Protein AF-A0A9X2S8E6-F1 (afdb_monomer_lite)

Structure (mmCIF, N/CA/C/O backbone):
data_AF-A0A9X2S8E6-F1
#
_entry.id   AF-A0A9X2S8E6-F1
#
loop_
_atom_site.group_PDB
_atom_site.id
_atom_site.type_symbol
_atom_site.label_atom_id
_atom_site.label_alt_id
_atom_site.label_comp_id
_atom_site.label_asym_id
_atom_site.label_entity_id
_atom_site.label_seq_id
_atom_site.pdbx_PDB_ins_code
_atom_site.Cartn_x
_atom_site.Cartn_y
_atom_site.Cartn_z
_atom_site.occupancy
_atom_site.B_iso_or_equiv
_atom_site.auth_seq_id
_atom_site.auth_comp_id
_atom_site.auth_asym_id
_atom_site.auth_atom_id
_atom_site.pdbx_PDB_model_num
ATOM 1 N N . MET A 1 1 ? -18.326 10.202 12.310 1.00 41.25 1 MET A N 1
ATOM 2 C CA . MET A 1 1 ? -17.413 9.154 11.797 1.00 41.25 1 MET A CA 1
ATOM 3 C C . MET A 1 1 ? -17.031 9.477 10.352 1.00 41.25 1 MET A C 1
ATOM 5 O O . MET A 1 1 ? -17.840 9.263 9.467 1.00 41.25 1 MET A O 1
ATOM 9 N N . ARG A 1 2 ? -15.833 10.020 10.098 1.00 49.34 2 ARG A N 1
ATOM 10 C CA . ARG A 1 2 ? -15.216 10.091 8.755 1.00 49.34 2 ARG A CA 1
ATOM 11 C C . ARG A 1 2 ? -14.027 9.128 8.787 1.00 49.34 2 ARG A C 1
ATOM 13 O O . ARG A 1 2 ? -13.119 9.392 9.567 1.00 49.34 2 ARG A O 1
ATOM 20 N N . SER A 1 3 ? -14.052 7.975 8.104 1.00 53.53 3 SER A N 1
ATOM 21 C CA . SER A 1 3 ? -12.963 6.986 8.310 1.00 53.53 3 SER A CA 1
ATOM 22 C C . SER A 1 3 ? -12.669 5.969 7.197 1.00 53.53 3 SER A C 1
ATOM 24 O O . SER A 1 3 ? -11.592 5.378 7.221 1.00 53.53 3 SER A O 1
ATOM 26 N N . GLU A 1 4 ? -13.528 5.752 6.199 1.00 44.41 4 GLU A N 1
ATOM 27 C CA . GLU A 1 4 ? -13.246 4.712 5.182 1.00 44.41 4 GLU A CA 1
ATOM 28 C C . GLU A 1 4 ? -13.172 5.239 3.747 1.00 44.41 4 GLU A C 1
ATOM 30 O O . GLU A 1 4 ? -12.285 4.838 2.996 1.00 44.41 4 GLU A O 1
ATOM 35 N N . VAL A 1 5 ? -14.006 6.219 3.398 1.00 50.25 5 VAL A N 1
ATOM 36 C CA . VAL A 1 5 ? -14.097 6.759 2.031 1.00 50.25 5 VAL A CA 1
ATOM 37 C C . VAL A 1 5 ? -12.825 7.519 1.611 1.00 50.25 5 VAL A C 1
ATOM 39 O O . VAL A 1 5 ? -12.321 7.315 0.513 1.00 50.25 5 VAL A O 1
ATOM 42 N N . GLU A 1 6 ? -12.203 8.297 2.506 1.00 47.12 6 GLU A N 1
ATOM 43 C CA . GLU A 1 6 ? -10.955 9.030 2.195 1.00 47.12 6 GLU A CA 1
ATOM 44 C C . GLU A 1 6 ? -9.722 8.122 2.027 1.00 47.12 6 GLU A C 1
ATOM 46 O O . GLU A 1 6 ? -8.692 8.537 1.493 1.00 47.12 6 GLU A O 1
ATOM 51 N N . LEU A 1 7 ? -9.777 6.888 2.535 1.00 43.56 7 LEU A N 1
ATOM 52 C CA . LEU A 1 7 ? -8.685 5.924 2.398 1.00 43.56 7 LEU A CA 1
ATOM 53 C C . LEU A 1 7 ? -8.719 5.219 1.042 1.00 43.56 7 LEU A C 1
ATOM 55 O O . LEU A 1 7 ? -7.647 4.951 0.501 1.00 43.56 7 LEU A O 1
ATOM 59 N N . ASN A 1 8 ? -9.917 4.952 0.518 1.00 41.69 8 ASN A N 1
ATOM 60 C CA . ASN A 1 8 ? -10.104 4.314 -0.784 1.00 41.69 8 ASN A CA 1
ATOM 61 C C . ASN A 1 8 ? -9.867 5.301 -1.935 1.00 41.69 8 ASN A C 1
ATOM 63 O O . ASN A 1 8 ? -9.118 4.969 -2.844 1.00 41.69 8 ASN A O 1
ATOM 67 N N . ASN A 1 9 ? -10.325 6.554 -1.817 1.00 44.09 9 ASN A N 1
ATOM 68 C CA . ASN A 1 9 ? -10.090 7.570 -2.855 1.00 44.09 9 ASN A CA 1
ATOM 69 C C . ASN A 1 9 ? -8.601 7.907 -3.083 1.00 44.09 9 ASN A C 1
ATOM 71 O O . ASN A 1 9 ? -8.249 8.456 -4.115 1.00 44.09 9 ASN A O 1
ATOM 75 N N . PHE A 1 10 ? -7.698 7.582 -2.148 1.00 44.16 10 PHE A N 1
ATOM 76 C CA . PHE A 1 10 ? -6.257 7.817 -2.337 1.00 44.16 10 PHE A CA 1
ATOM 77 C C . PHE A 1 10 ? -5.567 6.746 -3.200 1.00 44.16 10 PHE A C 1
ATOM 79 O O . PHE A 1 10 ? -4.380 6.885 -3.495 1.00 44.16 10 PHE A O 1
ATOM 86 N N . LEU A 1 11 ? -6.256 5.642 -3.500 1.00 42.47 11 LEU A N 1
ATOM 87 C CA . LEU A 1 11 ? -5.742 4.542 -4.318 1.00 42.47 11 LEU A CA 1
ATOM 88 C C . LEU A 1 11 ? -6.302 4.556 -5.746 1.00 42.47 11 LEU A C 1
ATOM 90 O O . LEU A 1 11 ? -5.642 3.988 -6.606 1.00 42.47 11 LEU A O 1
ATOM 94 N N . ASP A 1 12 ? -7.438 5.219 -5.984 1.00 43.78 12 ASP A N 1
ATOM 95 C CA . ASP A 1 12 ? -8.078 5.283 -7.308 1.00 43.78 12 ASP A CA 1
ATOM 96 C C . ASP A 1 12 ? -7.514 6.400 -8.212 1.00 43.78 12 ASP A C 1
ATOM 98 O O . ASP A 1 12 ? -7.559 6.277 -9.428 1.00 43.78 12 ASP A O 1
ATOM 102 N N . ASP A 1 13 ? -6.906 7.460 -7.659 1.00 40.28 13 ASP A N 1
ATOM 103 C CA . ASP A 1 13 ? -6.322 8.554 -8.471 1.00 40.28 13 ASP A CA 1
ATOM 104 C C . ASP A 1 13 ? -4.956 8.215 -9.110 1.00 40.28 13 ASP A C 1
ATOM 106 O O . ASP A 1 13 ? -4.414 8.993 -9.895 1.00 40.28 13 ASP A O 1
ATOM 110 N N . GLU A 1 14 ? -4.364 7.065 -8.784 1.00 47.69 14 GLU A N 1
ATOM 111 C CA . GLU A 1 14 ? -3.187 6.548 -9.489 1.00 47.69 14 GLU A CA 1
ATOM 112 C C . GLU A 1 14 ? -3.518 5.159 -10.045 1.00 47.69 14 GLU A C 1
ATOM 114 O O . GLU A 1 14 ? -2.951 4.157 -9.599 1.00 47.69 14 GLU A O 1
ATOM 119 N N . ASP A 1 15 ? -4.408 5.111 -11.045 1.00 44.09 15 ASP A N 1
ATOM 120 C CA . ASP A 1 15 ? -4.418 4.064 -12.076 1.00 44.09 15 ASP A CA 1
ATOM 121 C C . ASP A 1 15 ? -3.038 4.064 -12.753 1.00 44.09 15 ASP A C 1
ATOM 123 O O . ASP A 1 15 ? -2.750 4.720 -13.756 1.00 44.09 15 ASP A O 1
ATOM 127 N N . PHE A 1 16 ? -2.102 3.421 -12.064 1.00 48.84 16 PHE A N 1
ATOM 128 C CA . PHE A 1 16 ? 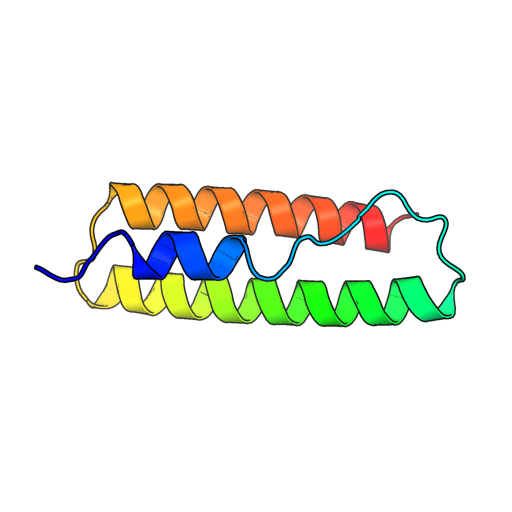-0.714 3.314 -12.445 1.00 48.84 16 PHE A CA 1
ATOM 129 C C . PHE A 1 16 ? -0.627 2.137 -13.400 1.00 48.84 16 PHE A C 1
ATOM 131 O O . PHE A 1 16 ? -0.508 0.985 -12.980 1.00 48.84 16 PHE A O 1
ATOM 138 N N . ASP A 1 17 ? -0.730 2.456 -14.681 1.00 46.22 17 ASP A N 1
ATOM 139 C CA . ASP A 1 17 ? -0.629 1.510 -15.778 1.00 46.22 17 ASP A CA 1
ATOM 140 C C . ASP A 1 17 ? 0.793 0.914 -15.821 1.00 46.22 17 ASP A C 1
ATOM 142 O O . ASP A 1 17 ? 1.761 1.537 -16.274 1.00 46.22 17 ASP A O 1
ATOM 146 N N . TRP A 1 18 ? 0.945 -0.262 -15.206 1.00 51.50 18 TRP A N 1
ATOM 147 C CA . TRP A 1 18 ? 2.221 -0.965 -15.019 1.00 51.50 18 TRP A CA 1
ATOM 148 C C . TRP A 1 18 ? 2.681 -1.715 -16.277 1.00 51.50 18 TRP A C 1
ATOM 150 O O . TRP A 1 18 ? 3.830 -2.154 -16.305 1.00 51.50 18 TRP A O 1
ATOM 160 N N . GLU A 1 19 ? 1.816 -1.879 -17.282 1.00 50.22 19 GLU A N 1
ATOM 161 C CA . GLU A 1 19 ? 2.051 -2.772 -18.427 1.00 50.22 19 GLU A CA 1
ATOM 162 C C . GLU A 1 19 ? 2.789 -2.129 -19.608 1.00 50.22 19 GLU A C 1
ATOM 164 O O . GLU A 1 19 ? 3.110 -2.822 -20.569 1.00 50.22 19 GLU A O 1
ATOM 169 N N . ASN A 1 20 ? 3.134 -0.841 -19.548 1.00 50.09 20 ASN A N 1
ATOM 170 C CA . ASN A 1 20 ? 3.838 -0.202 -20.660 1.00 50.09 20 ASN A CA 1
ATOM 171 C C . ASN A 1 20 ? 5.349 -0.502 -20.653 1.00 50.09 20 ASN A C 1
ATOM 173 O O . ASN A 1 20 ? 6.032 -0.455 -19.633 1.00 50.09 20 ASN A O 1
ATOM 177 N N . GLU A 1 21 ? 5.883 -0.822 -21.825 1.00 47.75 21 GLU A N 1
ATOM 178 C CA . GLU A 1 21 ? 7.280 -1.171 -22.075 1.00 47.75 21 GLU A CA 1
ATOM 179 C C . GLU A 1 21 ? 8.165 0.092 -21.960 1.00 47.75 21 GLU A C 1
ATOM 181 O O . GLU A 1 21 ? 8.215 0.933 -22.855 1.00 47.75 21 GLU A O 1
ATOM 186 N N . PHE A 1 22 ? 8.806 0.300 -20.803 1.00 54.53 22 PHE A N 1
ATOM 187 C CA . PHE A 1 22 ? 9.472 1.572 -20.481 1.00 54.53 22 PHE A CA 1
ATOM 188 C C . PHE A 1 22 ? 10.915 1.672 -20.996 1.00 54.53 22 PHE A C 1
ATOM 190 O O . PHE A 1 22 ? 11.754 0.801 -20.760 1.00 54.53 22 PHE A O 1
ATOM 197 N N . THR A 1 23 ? 11.265 2.836 -21.550 1.00 60.09 23 THR A N 1
ATOM 198 C CA . THR A 1 23 ? 12.665 3.215 -21.803 1.00 60.09 23 THR A CA 1
ATOM 199 C C . THR A 1 23 ? 13.447 3.362 -20.483 1.00 60.09 23 THR A C 1
ATOM 201 O O . THR A 1 23 ? 12.898 3.728 -19.436 1.00 60.09 23 THR A O 1
ATOM 204 N N . GLY A 1 24 ? 14.771 3.139 -20.489 1.00 59.81 24 GLY A N 1
ATOM 205 C CA . GLY A 1 24 ? 15.599 3.137 -19.263 1.00 59.81 24 GLY A CA 1
ATOM 206 C C . GLY A 1 24 ? 15.520 4.416 -18.398 1.00 59.81 24 GLY A C 1
ATOM 207 O O . GLY A 1 24 ? 15.765 4.375 -17.186 1.00 59.81 24 GLY A O 1
ATOM 208 N N . GLY A 1 25 ? 15.131 5.557 -18.981 1.00 66.50 25 GLY A N 1
ATOM 209 C CA . GLY A 1 25 ? 14.899 6.819 -18.267 1.00 66.50 25 GLY A CA 1
ATOM 210 C C . GLY A 1 25 ? 13.555 6.899 -17.526 1.00 66.50 25 GLY A C 1
ATOM 211 O O . GLY A 1 25 ? 13.460 7.541 -16.473 1.00 66.50 25 GLY A O 1
ATOM 212 N N . GLU A 1 26 ? 12.512 6.244 -18.028 1.00 72.94 26 GLU A N 1
ATOM 213 C CA . GLU A 1 26 ? 11.180 6.203 -17.410 1.00 72.94 26 GLU A CA 1
ATOM 214 C C . GLU A 1 26 ? 11.154 5.262 -16.212 1.00 72.94 26 GLU A C 1
ATOM 216 O O . GLU A 1 26 ? 10.677 5.647 -15.140 1.00 72.94 26 GLU A O 1
ATOM 221 N N . ARG A 1 27 ? 11.835 4.117 -16.324 1.00 72.81 27 ARG A N 1
ATOM 222 C CA . ARG A 1 27 ? 12.038 3.171 -15.221 1.00 72.81 27 ARG A CA 1
ATOM 223 C C . ARG A 1 27 ? 12.653 3.845 -13.991 1.00 72.81 27 ARG A C 1
ATOM 225 O O . ARG A 1 27 ? 12.120 3.764 -12.884 1.00 72.81 27 ARG A O 1
ATOM 232 N N . ARG A 1 28 ? 13.720 4.637 -14.169 1.00 79.44 28 ARG A N 1
ATOM 233 C CA . ARG A 1 28 ? 14.337 5.407 -13.065 1.00 79.44 28 ARG A CA 1
ATOM 234 C C . ARG A 1 28 ? 13.366 6.407 -12.432 1.00 79.44 28 ARG A C 1
ATOM 236 O O . ARG A 1 28 ? 13.401 6.611 -11.214 1.00 79.44 28 ARG A O 1
ATOM 243 N N . ARG A 1 29 ? 12.507 7.054 -13.227 1.00 82.00 29 ARG A N 1
ATOM 244 C CA . ARG A 1 29 ? 11.489 7.992 -12.724 1.00 82.00 29 ARG A CA 1
ATOM 245 C C . ARG A 1 29 ? 10.413 7.266 -11.917 1.00 82.00 29 ARG A C 1
ATOM 247 O O . ARG A 1 29 ? 10.057 7.744 -10.838 1.00 82.00 29 ARG A O 1
ATOM 254 N N . GLN A 1 30 ? 9.971 6.097 -12.364 1.00 78.88 30 GLN A N 1
ATOM 255 C CA . GLN A 1 30 ? 8.999 5.272 -11.651 1.00 78.88 30 GLN A CA 1
ATOM 256 C C . GLN A 1 30 ? 9.546 4.716 -10.339 1.00 78.88 30 GLN A C 1
ATOM 258 O O . GLN A 1 30 ? 8.907 4.888 -9.304 1.00 78.88 30 GLN A O 1
ATOM 263 N N . ILE A 1 31 ? 10.768 4.174 -10.328 1.00 86.38 31 ILE A N 1
ATOM 264 C CA . ILE A 1 31 ? 11.445 3.721 -9.099 1.00 86.38 31 ILE A CA 1
ATOM 265 C C . ILE A 1 31 ? 11.475 4.855 -8.064 1.00 86.38 31 ILE A C 1
ATOM 267 O O . ILE A 1 31 ? 11.164 4.657 -6.886 1.00 86.38 31 ILE A O 1
ATOM 271 N N . ARG A 1 32 ? 11.790 6.090 -8.485 1.00 86.69 32 ARG A N 1
ATOM 272 C CA . ARG A 1 32 ? 11.757 7.258 -7.588 1.00 86.69 32 ARG A CA 1
ATOM 273 C C . ARG A 1 32 ? 10.350 7.557 -7.069 1.00 86.69 32 ARG A C 1
ATOM 275 O O . ARG A 1 32 ? 10.219 7.844 -5.875 1.00 86.69 32 ARG A O 1
ATOM 282 N N . ARG A 1 33 ? 9.322 7.520 -7.925 1.00 85.75 33 ARG A N 1
ATOM 283 C CA . ARG A 1 33 ? 7.914 7.726 -7.529 1.00 85.75 33 ARG A CA 1
ATOM 284 C C . ARG A 1 33 ? 7.472 6.658 -6.526 1.00 85.75 33 ARG A C 1
ATOM 286 O O . ARG A 1 33 ? 7.043 7.004 -5.426 1.00 85.75 33 ARG A O 1
ATOM 293 N N . LEU A 1 34 ? 7.740 5.388 -6.816 1.00 86.56 34 LEU A N 1
ATOM 294 C CA . LEU A 1 34 ? 7.434 4.254 -5.948 1.00 86.56 34 LEU A CA 1
ATOM 295 C C . LEU A 1 34 ? 8.140 4.361 -4.585 1.00 86.56 34 LEU A C 1
ATOM 297 O O . LEU A 1 34 ? 7.508 4.236 -3.534 1.00 86.56 34 LEU A O 1
ATOM 301 N N . ARG A 1 35 ? 9.433 4.718 -4.561 1.00 87.38 35 ARG A N 1
ATOM 302 C CA . ARG A 1 35 ? 10.177 4.996 -3.314 1.00 87.38 35 ARG A CA 1
ATOM 303 C C . ARG A 1 35 ? 9.569 6.146 -2.504 1.00 87.38 35 ARG A C 1
ATOM 305 O O . ARG A 1 35 ? 9.680 6.160 -1.274 1.00 87.38 35 ARG A O 1
ATOM 312 N N . ARG A 1 36 ? 8.981 7.157 -3.151 1.00 88.00 36 ARG A N 1
ATOM 313 C CA . ARG A 1 36 ? 8.288 8.263 -2.462 1.00 88.00 36 ARG A CA 1
ATOM 314 C C . ARG A 1 36 ? 6.952 7.797 -1.890 1.00 88.00 36 ARG A C 1
ATOM 316 O O . ARG A 1 36 ? 6.682 8.088 -0.724 1.00 88.00 36 ARG A O 1
ATOM 323 N N . LEU A 1 37 ? 6.175 7.035 -2.657 1.00 88.75 37 LEU A N 1
ATOM 324 C CA . LEU A 1 37 ? 4.905 6.461 -2.217 1.00 88.75 37 LEU A CA 1
ATOM 325 C C . LEU A 1 37 ? 5.100 5.562 -0.991 1.00 88.75 37 LEU A C 1
ATOM 327 O O . LEU A 1 37 ? 4.486 5.792 0.049 1.00 88.75 37 LEU A O 1
ATOM 331 N N . ILE A 1 38 ? 6.049 4.624 -1.049 1.00 87.25 38 ILE A N 1
ATOM 332 C CA . ILE A 1 38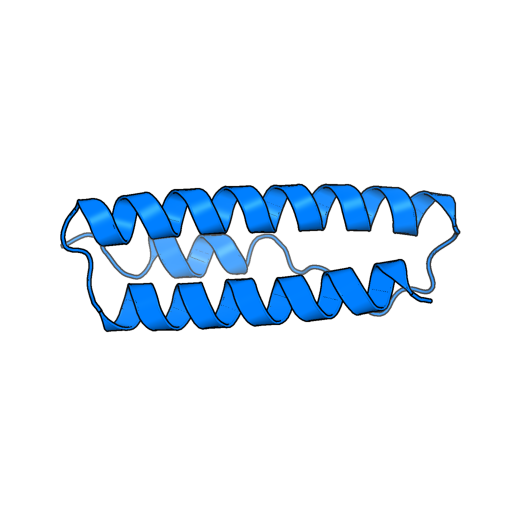 ? 6.383 3.737 0.076 1.00 87.25 38 ILE A CA 1
ATOM 333 C C . ILE A 1 38 ? 6.736 4.547 1.330 1.00 87.25 38 ILE A C 1
ATOM 335 O O . ILE A 1 38 ? 6.221 4.273 2.415 1.00 87.25 38 ILE A O 1
ATOM 339 N N . ARG A 1 39 ? 7.564 5.594 1.201 1.00 91.31 39 ARG A N 1
ATOM 340 C CA . ARG A 1 39 ? 7.915 6.471 2.332 1.00 91.31 39 ARG A CA 1
ATOM 341 C C . ARG A 1 39 ? 6.696 7.179 2.924 1.00 91.31 39 ARG A C 1
ATOM 343 O O . ARG A 1 39 ? 6.585 7.260 4.150 1.00 91.31 39 ARG A O 1
ATOM 350 N N . ARG A 1 40 ? 5.777 7.674 2.089 1.00 90.94 40 ARG A N 1
ATOM 351 C CA . ARG A 1 40 ? 4.518 8.292 2.542 1.00 90.94 40 ARG A CA 1
ATOM 352 C C . ARG A 1 40 ? 3.654 7.285 3.303 1.00 90.94 40 ARG A C 1
ATOM 354 O O . ARG A 1 40 ? 3.210 7.587 4.411 1.00 90.94 40 ARG A O 1
ATOM 361 N N . LEU A 1 41 ? 3.499 6.074 2.774 1.00 88.12 41 LEU A N 1
ATOM 362 C CA . LEU A 1 41 ? 2.716 5.011 3.406 1.00 88.12 41 LEU A CA 1
ATOM 363 C C . LEU A 1 41 ? 3.321 4.560 4.742 1.00 88.12 41 LEU A C 1
ATOM 365 O O . LEU A 1 41 ? 2.587 4.392 5.711 1.00 88.12 41 LEU A O 1
ATOM 369 N N . ILE A 1 42 ? 4.649 4.446 4.847 1.00 89.75 42 ILE A N 1
ATOM 370 C CA . ILE A 1 42 ? 5.329 4.140 6.119 1.00 89.75 42 ILE A CA 1
ATOM 371 C C . ILE A 1 42 ? 5.062 5.234 7.159 1.00 89.75 42 ILE A C 1
ATOM 373 O O . ILE A 1 42 ? 4.784 4.927 8.318 1.00 89.75 42 ILE A O 1
ATOM 377 N N . ARG A 1 43 ? 5.115 6.515 6.773 1.00 91.06 43 ARG A N 1
ATOM 378 C CA . ARG A 1 43 ? 4.792 7.622 7.690 1.00 91.06 43 ARG A CA 1
ATOM 379 C C . ARG A 1 43 ? 3.336 7.562 8.145 1.00 91.06 43 ARG A C 1
ATOM 381 O O . ARG A 1 43 ? 3.077 7.715 9.337 1.00 91.06 43 ARG A O 1
ATOM 388 N N . ARG A 1 44 ? 2.403 7.294 7.225 1.00 89.06 44 ARG A N 1
ATOM 389 C CA . ARG A 1 44 ? 0.980 7.103 7.545 1.00 89.06 44 ARG A CA 1
ATOM 390 C C . ARG A 1 44 ? 0.785 5.935 8.510 1.00 89.06 44 ARG A C 1
ATOM 392 O O . ARG A 1 44 ? 0.074 6.084 9.495 1.00 89.06 44 ARG A O 1
ATOM 399 N N . LEU A 1 45 ? 1.487 4.824 8.291 1.00 89.06 45 LEU A N 1
ATOM 400 C CA . LEU A 1 45 ? 1.459 3.659 9.171 1.00 89.06 45 LEU A CA 1
ATOM 401 C C . LEU A 1 45 ? 1.959 3.996 10.578 1.00 89.06 45 LEU A C 1
ATOM 403 O O . LEU A 1 45 ? 1.311 3.629 11.551 1.00 89.06 45 LEU A O 1
ATOM 407 N N . ARG A 1 46 ? 3.074 4.727 10.700 1.00 89.38 46 ARG A N 1
ATOM 408 C CA . ARG A 1 46 ? 3.585 5.167 12.010 1.00 89.38 46 ARG A CA 1
ATOM 409 C C . ARG A 1 46 ? 2.583 6.054 12.743 1.00 89.38 46 ARG A C 1
ATOM 411 O O . ARG A 1 46 ? 2.405 5.877 13.941 1.00 89.38 46 ARG A O 1
ATOM 418 N N . ARG A 1 47 ? 1.929 6.984 12.038 1.00 90.19 47 ARG A N 1
ATOM 419 C CA . ARG A 1 47 ? 0.882 7.842 12.621 1.00 90.19 47 ARG A CA 1
ATOM 420 C C . ARG A 1 47 ? -0.325 7.025 13.072 1.00 90.19 47 ARG A C 1
ATOM 422 O O . ARG A 1 47 ? -0.788 7.222 14.184 1.00 90.19 47 ARG A O 1
ATOM 429 N N . LEU A 1 48 ? -0.778 6.078 12.249 1.00 88.75 48 LEU A N 1
ATOM 430 C CA . LEU A 1 48 ? -1.867 5.169 12.609 1.00 88.75 48 LEU A CA 1
ATOM 431 C C . LEU A 1 48 ? -1.533 4.363 13.863 1.00 88.75 48 LEU A C 1
ATOM 433 O O . LEU A 1 48 ? -2.338 4.331 14.777 1.00 88.75 48 LEU A O 1
ATOM 437 N N . ILE A 1 49 ? -0.340 3.769 13.942 1.00 85.12 49 ILE A N 1
ATOM 438 C CA . ILE A 1 49 ? 0.085 3.014 15.130 1.00 85.12 49 ILE A CA 1
ATOM 439 C C . ILE A 1 49 ? 0.139 3.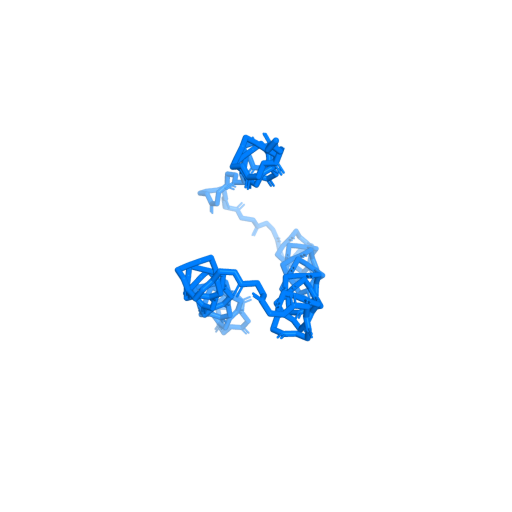925 16.362 1.00 85.12 49 ILE A C 1
ATOM 441 O O . ILE A 1 49 ? -0.382 3.565 17.411 1.00 85.12 49 ILE A O 1
ATOM 445 N N . ARG A 1 50 ? 0.738 5.114 16.230 1.00 90.56 50 ARG A N 1
ATOM 446 C CA . ARG A 1 50 ? 0.890 6.065 17.339 1.00 90.56 50 ARG A CA 1
ATOM 447 C C . ARG A 1 50 ? -0.451 6.554 17.887 1.00 90.56 50 ARG A C 1
ATOM 449 O O . ARG A 1 50 ? -0.572 6.731 19.088 1.00 90.56 50 ARG A O 1
AT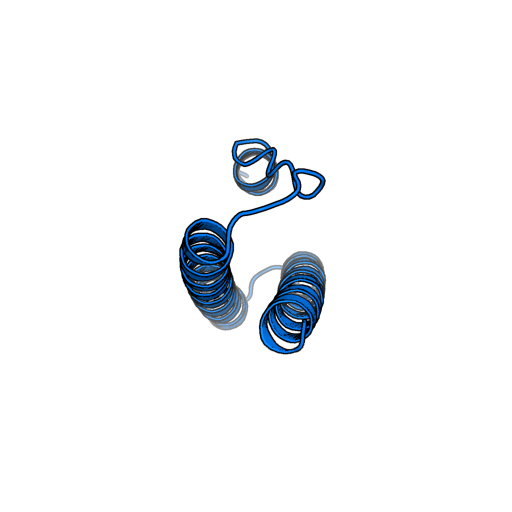OM 456 N N . ASN A 1 51 ? -1.439 6.751 17.020 1.00 91.00 51 ASN A N 1
ATOM 457 C CA . ASN A 1 51 ? -2.750 7.273 17.399 1.00 91.00 51 ASN A CA 1
ATOM 458 C C . ASN A 1 51 ? -3.741 6.167 17.812 1.00 91.00 51 ASN A C 1
ATOM 460 O O . ASN A 1 51 ? -4.936 6.433 17.881 1.00 91.00 51 ASN A O 1
ATOM 464 N N . GLY A 1 52 ? -3.285 4.923 18.013 1.00 88.50 52 GLY A N 1
ATOM 465 C CA . GLY A 1 52 ? -4.178 3.805 18.343 1.00 88.50 52 GLY A CA 1
ATOM 466 C C . GLY A 1 52 ? -5.147 3.438 17.212 1.00 88.50 52 GLY A C 1
ATOM 467 O O . GLY A 1 52 ? -6.261 2.988 17.460 1.00 88.50 52 GLY A O 1
ATOM 468 N N . GLY A 1 53 ? -4.747 3.665 15.959 1.00 83.81 53 GLY A N 1
ATOM 469 C CA . GLY A 1 53 ? -5.560 3.407 14.775 1.00 83.81 53 GLY A CA 1
ATOM 470 C C . GLY A 1 53 ? -5.979 1.943 14.637 1.00 83.81 53 GLY A C 1
ATOM 471 O O . GLY A 1 53 ? -5.361 1.031 15.186 1.00 83.81 53 GLY A O 1
ATOM 472 N N . ASN A 1 54 ? -7.032 1.710 13.853 1.00 91.31 54 ASN A N 1
ATOM 473 C CA . ASN A 1 54 ? -7.664 0.400 13.750 1.00 91.31 54 ASN A CA 1
ATOM 474 C C . ASN A 1 54 ? -6.656 -0.702 13.320 1.00 91.31 54 ASN A C 1
ATOM 476 O O . ASN A 1 54 ? -5.997 -0.564 12.278 1.00 91.31 54 ASN A O 1
ATOM 480 N N . PRO A 1 55 ? -6.561 -1.833 14.053 1.00 86.50 55 PRO A N 1
ATOM 481 C CA . PRO A 1 55 ? -5.639 -2.926 13.727 1.00 86.50 55 PRO A CA 1
ATOM 482 C C . PRO A 1 55 ? -5.803 -3.494 12.308 1.00 86.50 55 PRO A C 1
ATOM 484 O O . PRO A 1 55 ? -4.822 -3.898 11.676 1.00 86.50 55 PRO A O 1
ATOM 487 N N . GLY A 1 56 ? -7.027 -3.505 11.774 1.00 90.56 56 GLY A N 1
ATOM 488 C CA . GLY A 1 56 ? -7.340 -3.905 10.404 1.00 90.56 56 GLY A CA 1
ATOM 489 C C . GLY A 1 56 ? -6.750 -2.951 9.365 1.00 90.56 56 GLY A C 1
ATOM 490 O O . GLY A 1 56 ? -6.101 -3.403 8.418 1.00 90.56 56 GLY A O 1
ATOM 491 N N . GLN A 1 57 ? -6.875 -1.638 9.577 1.00 86.44 57 GLN A N 1
ATOM 492 C CA . GLN A 1 57 ? -6.272 -0.615 8.711 1.00 86.44 57 GLN A CA 1
ATOM 493 C C . GLN A 1 57 ? -4.738 -0.691 8.742 1.00 86.44 57 GLN A C 1
ATOM 495 O O . GLN A 1 57 ? -4.093 -0.700 7.692 1.00 86.44 57 GLN A O 1
ATOM 500 N N . ILE A 1 58 ? -4.147 -0.851 9.931 1.00 88.56 58 ILE A N 1
ATOM 501 C CA . ILE A 1 58 ? -2.699 -1.058 10.111 1.00 88.56 58 ILE A CA 1
ATOM 502 C C . ILE A 1 58 ? -2.235 -2.303 9.340 1.00 88.56 58 ILE A C 1
ATOM 504 O O . ILE A 1 58 ? -1.215 -2.274 8.642 1.00 88.56 58 ILE A O 1
ATOM 508 N N . ARG A 1 59 ? -2.992 -3.406 9.421 1.00 91.12 59 ARG A N 1
ATOM 509 C CA . ARG A 1 59 ? -2.680 -4.663 8.727 1.00 91.12 59 ARG A CA 1
ATOM 510 C C . ARG A 1 59 ? -2.769 -4.517 7.208 1.00 91.12 59 ARG A C 1
ATOM 512 O O . ARG A 1 59 ? -1.851 -4.968 6.518 1.00 91.12 59 ARG A O 1
ATOM 519 N N . ARG A 1 60 ? -3.826 -3.880 6.689 1.00 89.19 60 ARG A N 1
ATOM 520 C CA . ARG A 1 60 ? -3.997 -3.589 5.253 1.00 89.19 60 ARG A CA 1
ATOM 521 C C . ARG A 1 60 ? -2.843 -2.728 4.736 1.00 89.19 60 ARG A C 1
ATOM 523 O O . ARG A 1 60 ? -2.172 -3.116 3.781 1.00 89.19 60 ARG A O 1
ATOM 530 N N . LEU A 1 61 ? -2.508 -1.651 5.444 1.00 88.12 61 LEU A N 1
ATOM 531 C CA . LEU A 1 61 ? -1.416 -0.754 5.068 1.00 88.12 61 LEU A CA 1
ATOM 532 C C . LEU A 1 61 ? -0.040 -1.444 5.114 1.00 88.12 61 LEU A C 1
ATOM 534 O O . LEU A 1 61 ? 0.763 -1.287 4.193 1.00 88.12 61 LEU A O 1
ATOM 538 N N . ARG A 1 62 ? 0.225 -2.299 6.116 1.00 90.56 62 ARG A N 1
ATOM 539 C CA . ARG A 1 62 ? 1.433 -3.155 6.146 1.00 90.56 62 ARG A CA 1
ATOM 540 C C . ARG 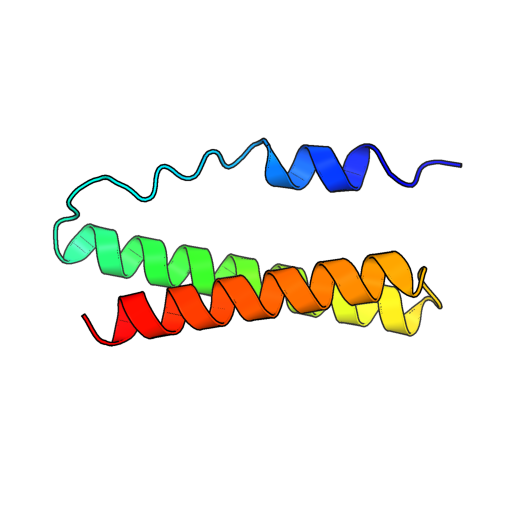A 1 62 ? 1.508 -4.122 4.966 1.00 90.56 62 ARG A C 1
ATOM 542 O O . ARG A 1 62 ? 2.614 -4.457 4.540 1.00 90.56 62 ARG A O 1
ATOM 549 N N . ARG A 1 63 ? 0.378 -4.654 4.490 1.00 91.38 63 ARG A N 1
ATOM 550 C CA . ARG A 1 63 ? 0.348 -5.548 3.318 1.00 91.38 63 ARG A CA 1
ATOM 551 C C . ARG A 1 63 ? 0.651 -4.772 2.039 1.00 91.38 63 ARG A C 1
ATOM 553 O O . ARG A 1 63 ? 1.491 -5.228 1.269 1.00 91.38 63 ARG A O 1
ATOM 560 N N . LEU A 1 64 ? 0.056 -3.593 1.868 1.00 89.69 64 LEU A N 1
ATOM 561 C CA . LEU A 1 64 ? 0.311 -2.722 0.721 1.00 89.69 64 LEU A CA 1
ATOM 562 C C . LEU A 1 64 ? 1.789 -2.322 0.631 1.00 89.69 64 LEU A C 1
ATOM 564 O O . LEU A 1 64 ? 2.423 -2.554 -0.392 1.00 89.69 64 LEU A O 1
ATOM 568 N N . ILE A 1 65 ? 2.373 -1.829 1.729 1.00 87.62 65 ILE A N 1
ATOM 569 C CA . ILE A 1 65 ? 3.799 -1.461 1.775 1.00 87.62 65 ILE A CA 1
ATOM 570 C C . ILE A 1 65 ? 4.687 -2.645 1.370 1.00 87.62 65 ILE A C 1
ATOM 572 O O . ILE A 1 65 ? 5.622 -2.475 0.593 1.00 87.62 65 ILE A O 1
ATOM 576 N N . ARG A 1 66 ? 4.384 -3.858 1.851 1.00 91.69 66 ARG A N 1
ATOM 577 C CA . ARG A 1 66 ? 5.135 -5.066 1.475 1.00 91.69 66 ARG A CA 1
ATOM 578 C C . ARG A 1 66 ? 5.007 -5.405 -0.009 1.00 91.69 66 ARG A C 1
ATOM 580 O O . ARG A 1 66 ? 6.006 -5.790 -0.606 1.00 91.69 66 ARG A O 1
ATOM 587 N N . ARG A 1 67 ? 3.816 -5.266 -0.601 1.00 89.31 67 ARG A N 1
ATOM 588 C CA . ARG A 1 67 ? 3.613 -5.470 -2.046 1.00 89.31 67 ARG A CA 1
ATOM 589 C C . ARG A 1 67 ? 4.444 -4.475 -2.857 1.00 89.31 67 ARG A C 1
ATOM 591 O O . ARG A 1 67 ? 5.215 -4.897 -3.710 1.00 89.31 67 ARG A O 1
ATOM 598 N N . LEU A 1 68 ? 4.383 -3.191 -2.510 1.00 87.62 68 LEU A N 1
ATOM 599 C CA . LEU A 1 68 ? 5.141 -2.140 -3.194 1.00 87.62 68 LEU A CA 1
ATOM 600 C C . LEU A 1 68 ? 6.659 -2.315 -3.049 1.00 87.62 68 LEU A C 1
ATOM 602 O O . LEU A 1 68 ? 7.388 -2.099 -4.007 1.00 87.62 68 LEU A O 1
ATOM 606 N N . LEU A 1 69 ? 7.151 -2.755 -1.885 1.00 88.06 69 LEU A N 1
ATOM 607 C CA . LEU A 1 69 ? 8.573 -3.067 -1.694 1.00 88.06 69 LEU A CA 1
ATOM 608 C C . LEU A 1 69 ? 9.043 -4.234 -2.573 1.00 88.06 69 LEU A C 1
ATOM 610 O O . LEU A 1 69 ? 10.172 -4.215 -3.055 1.00 88.06 69 LEU A O 1
ATOM 614 N N . ARG A 1 70 ? 8.195 -5.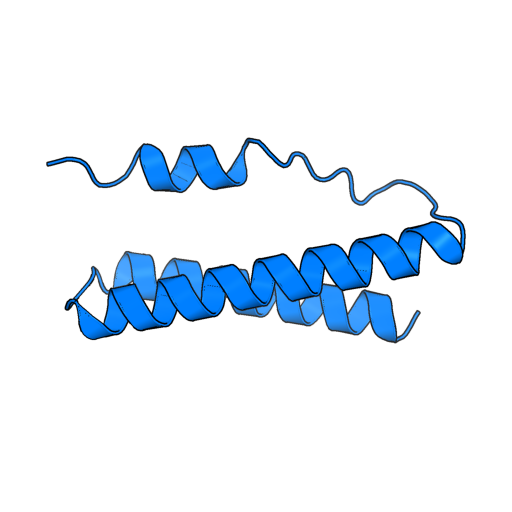247 -2.793 1.00 88.75 70 ARG A N 1
ATOM 615 C CA . ARG A 1 70 ? 8.512 -6.357 -3.706 1.00 88.75 70 ARG A CA 1
ATOM 616 C C . ARG A 1 70 ? 8.556 -5.892 -5.156 1.00 88.75 70 ARG A C 1
ATOM 618 O O . ARG A 1 70 ? 9.481 -6.272 -5.861 1.00 88.75 70 ARG A O 1
ATOM 625 N N . LEU A 1 71 ? 7.598 -5.063 -5.570 1.00 85.94 71 LEU A N 1
ATOM 626 C CA . LEU A 1 71 ? 7.596 -4.458 -6.905 1.00 85.94 71 LEU A CA 1
ATOM 627 C C . LEU A 1 71 ? 8.841 -3.600 -7.116 1.00 85.94 71 LEU A C 1
ATOM 629 O O . LEU A 1 71 ? 9.542 -3.785 -8.099 1.00 85.94 71 LEU A O 1
ATOM 633 N N . LEU A 1 72 ? 9.180 -2.750 -6.143 1.00 86.88 72 LEU A N 1
ATOM 634 C CA . LEU A 1 72 ? 10.391 -1.936 -6.191 1.00 86.88 72 LEU A CA 1
ATOM 635 C C . LEU A 1 72 ? 11.640 -2.800 -6.367 1.00 86.88 72 LEU A C 1
ATOM 637 O O . LEU A 1 72 ? 12.481 -2.481 -7.193 1.00 86.88 72 LEU A O 1
ATOM 641 N N . ARG A 1 73 ? 11.742 -3.904 -5.619 1.00 86.38 73 ARG A N 1
ATOM 642 C CA . ARG A 1 73 ? 12.873 -4.825 -5.741 1.00 86.38 73 ARG A CA 1
ATOM 643 C C . ARG A 1 73 ? 12.924 -5.485 -7.123 1.00 86.38 73 ARG A C 1
ATOM 645 O O . ARG A 1 73 ? 14.018 -5.666 -7.629 1.00 86.38 73 ARG A O 1
ATOM 652 N N . ARG A 1 74 ? 11.795 -5.837 -7.744 1.00 85.00 74 ARG A N 1
ATOM 653 C CA . ARG A 1 74 ? 11.788 -6.372 -9.123 1.00 85.00 74 ARG A CA 1
ATOM 654 C C . ARG A 1 74 ? 12.299 -5.326 -10.116 1.00 85.00 74 ARG A C 1
ATOM 656 O O . ARG A 1 74 ? 13.291 -5.550 -10.793 1.00 85.00 74 ARG A O 1
ATOM 663 N N . LEU A 1 75 ? 11.749 -4.118 -10.031 1.00 82.25 75 LEU A N 1
ATOM 664 C CA . LEU A 1 75 ? 12.146 -2.962 -10.842 1.00 82.25 75 LEU A CA 1
ATOM 665 C C . LEU A 1 75 ? 13.558 -2.438 -10.571 1.00 82.25 75 LEU A C 1
ATOM 667 O O . LEU A 1 75 ? 13.975 -1.503 -11.238 1.00 82.25 75 LEU A O 1
ATOM 671 N N . GLU A 1 76 ? 14.265 -2.935 -9.565 1.00 80.19 76 GLU A N 1
ATOM 672 C CA . GLU A 1 76 ? 15.674 -2.604 -9.339 1.00 80.19 76 GLU A CA 1
ATOM 673 C C . GLU A 1 76 ? 16.611 -3.707 -9.849 1.00 80.19 76 GLU A C 1
ATOM 675 O O . GLU A 1 76 ? 17.791 -3.424 -10.026 1.00 80.19 76 GLU A O 1
ATOM 680 N N . ASN A 1 77 ? 16.101 -4.925 -10.073 1.00 78.69 77 ASN A N 1
ATOM 681 C CA . ASN A 1 77 ? 16.886 -6.092 -10.491 1.00 78.69 77 ASN A CA 1
ATOM 682 C C . ASN A 1 77 ? 16.700 -6.483 -11.968 1.00 78.69 77 ASN A C 1
ATOM 684 O O . ASN A 1 77 ? 17.554 -7.206 -12.470 1.00 78.69 77 ASN A O 1
ATOM 688 N N . ASP A 1 78 ? 15.630 -6.039 -12.644 1.00 61.91 78 ASP A N 1
ATOM 689 C CA . ASP A 1 78 ? 15.562 -6.092 -14.125 1.00 61.91 78 ASP A CA 1
ATOM 690 C C . ASP A 1 78 ? 16.537 -5.086 -14.783 1.00 61.91 78 ASP A C 1
ATOM 692 O O . ASP A 1 78 ? 16.656 -5.054 -16.019 1.00 61.91 78 ASP A O 1
#

Radius of gyration: 14.4 Å; chains: 1; bounding box: 34×16×40 Å

Secondary structure (DSSP, 8-state):
---SHHHHHHHHS----TTS---HHHHHHHHHHHHHHHHHHHHHHHHHHHTT--HHHHHHHHHHHHHHHHHHHHHHH-

Organism: NCBI:txid2969249

pLDDT: mean 74.31, std 18.61, range [40.28, 91.69]

Foldseek 3Di:
DPDDPVVVVVVVVCPPVPPDDDDPVVLVVVLVVLVVVLVVLVVVLVVCVVVVHDPVVNVVSVVVSVVSVVVSVVSVVD

Sequence (78 aa):
MRSEVELNNFLDDEDFDWENEFTGGERRRQIRRLRRLIRRLIRRLRRLIRNGGNPGQIRRLRRLIRRLLRLLRRLEND